Protein AF-A0A8S2WG92-F1 (afdb_monomer)

Structure (mmCIF, N/CA/C/O backbone):
data_AF-A0A8S2WG92-F1
#
_entry.id   AF-A0A8S2WG92-F1
#
loop_
_atom_site.group_PDB
_atom_site.id
_atom_site.type_symbol
_atom_site.label_atom_id
_atom_site.lab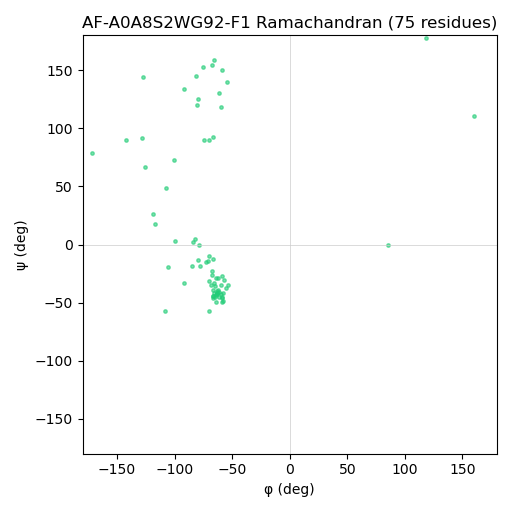el_alt_id
_atom_site.label_comp_id
_atom_site.label_asym_id
_atom_site.label_entity_id
_atom_site.label_seq_id
_atom_site.pdbx_PDB_ins_code
_atom_site.Cartn_x
_atom_site.Cartn_y
_atom_site.Cartn_z
_atom_site.occupancy
_atom_site.B_iso_or_equiv
_atom_site.auth_seq_id
_atom_site.auth_comp_id
_atom_site.auth_asym_id
_atom_site.auth_atom_id
_atom_site.pdbx_PDB_model_num
ATOM 1 N N . ASP A 1 1 ? -0.464 15.775 -21.534 1.00 69.25 1 ASP A N 1
ATOM 2 C CA . ASP A 1 1 ? -0.770 15.456 -20.131 1.00 69.25 1 ASP A CA 1
ATOM 3 C C . ASP A 1 1 ? 0.358 14.641 -19.548 1.00 69.25 1 ASP A C 1
ATOM 5 O O . ASP A 1 1 ? 0.759 13.659 -20.164 1.00 69.25 1 ASP A O 1
ATOM 9 N N . GLU A 1 2 ? 0.927 15.100 -18.437 1.00 76.19 2 GLU A N 1
ATOM 10 C CA . GLU A 1 2 ? 1.919 14.323 -17.693 1.00 76.19 2 GLU A CA 1
ATOM 11 C C . GLU A 1 2 ? 1.212 13.301 -16.795 1.00 76.19 2 GLU A C 1
ATOM 13 O O . GLU A 1 2 ? 0.124 13.585 -16.281 1.00 76.19 2 GLU A O 1
ATOM 18 N N . PRO A 1 3 ? 1.799 12.109 -16.605 1.00 77.56 3 PRO A N 1
ATOM 19 C CA . PRO A 1 3 ? 1.264 11.131 -15.674 1.00 77.56 3 PRO A CA 1
ATOM 20 C C . PRO A 1 3 ? 1.257 11.701 -14.249 1.00 77.56 3 PRO A C 1
ATOM 22 O O . PRO A 1 3 ? 2.253 12.237 -13.765 1.00 77.56 3 PRO A O 1
ATOM 25 N N . VAL A 1 4 ? 0.110 11.590 -13.579 1.00 87.19 4 VAL A N 1
ATOM 26 C CA . VAL A 1 4 ? -0.076 12.057 -12.201 1.00 87.19 4 VAL A CA 1
ATOM 27 C C . VAL A 1 4 ? 0.230 10.917 -11.242 1.00 87.19 4 VAL A C 1
ATOM 29 O O . VAL A 1 4 ? -0.305 9.824 -11.420 1.00 87.19 4 VAL A O 1
ATOM 32 N N . LYS A 1 5 ? 1.009 11.202 -10.190 1.00 85.69 5 LYS A N 1
ATOM 33 C CA . LYS A 1 5 ? 1.239 10.241 -9.108 1.00 85.69 5 LYS A CA 1
ATOM 34 C C . LYS A 1 5 ? -0.080 9.867 -8.442 1.00 85.69 5 LYS A C 1
ATOM 36 O O . LYS A 1 5 ? -0.762 10.728 -7.883 1.00 85.69 5 LYS A O 1
ATOM 41 N N . SER A 1 6 ? -0.432 8.590 -8.500 1.00 90.69 6 SER A N 1
ATOM 42 C CA . SER A 1 6 ? -1.711 8.075 -8.011 1.00 90.69 6 SER A CA 1
ATOM 43 C C . SER A 1 6 ? -1.514 6.914 -7.049 1.00 90.69 6 SER A C 1
ATOM 45 O O . SER A 1 6 ? -0.669 6.060 -7.273 1.00 90.69 6 SER A O 1
ATOM 47 N N . PHE A 1 7 ? -2.365 6.810 -6.026 1.00 91.06 7 PHE A N 1
ATOM 48 C CA . PHE A 1 7 ? -2.431 5.617 -5.174 1.00 91.06 7 PHE A CA 1
ATOM 49 C C . PHE A 1 7 ? -2.623 4.328 -5.992 1.00 91.06 7 PHE A C 1
ATOM 51 O O . PHE A 1 7 ? -2.074 3.281 -5.666 1.00 91.06 7 PHE A O 1
ATOM 58 N N . PHE A 1 8 ? -3.381 4.407 -7.088 1.00 92.56 8 PHE A N 1
ATOM 59 C CA . PHE A 1 8 ? -3.705 3.242 -7.911 1.00 92.56 8 PHE A CA 1
ATOM 60 C C . PHE A 1 8 ? -2.512 2.688 -8.697 1.00 92.56 8 PHE A C 1
ATOM 62 O O . PHE A 1 8 ? -2.603 1.585 -9.232 1.00 92.56 8 PHE A O 1
ATOM 69 N N . GLU A 1 9 ? -1.387 3.404 -8.723 1.00 91.69 9 GLU A N 1
ATOM 70 C CA . GLU A 1 9 ? -0.119 2.884 -9.231 1.00 91.69 9 GLU A CA 1
ATOM 71 C C . GLU A 1 9 ? 0.363 1.639 -8.484 1.00 91.69 9 GLU A C 1
ATOM 73 O O . GLU A 1 9 ? 1.010 0.796 -9.096 1.00 91.69 9 GLU A O 1
ATOM 78 N N . PHE A 1 10 ? -0.029 1.477 -7.217 1.00 94.25 10 PHE A N 1
ATOM 79 C CA . PHE A 1 10 ? 0.227 0.277 -6.418 1.00 94.25 10 PHE A CA 1
ATOM 80 C C . PHE A 1 10 ? -0.321 -1.007 -7.067 1.00 94.25 10 PHE A C 1
ATOM 82 O O . PHE A 1 10 ? 0.237 -2.091 -6.922 1.00 94.25 10 PHE A O 1
ATOM 89 N N . PHE A 1 11 ? -1.416 -0.904 -7.827 1.00 94.38 11 PHE A N 1
ATOM 90 C CA . PHE A 1 11 ? -1.991 -2.043 -8.553 1.00 94.38 11 PHE A CA 1
ATOM 91 C C . PHE A 1 11 ? -1.323 -2.287 -9.913 1.00 94.38 11 PHE A C 1
ATOM 93 O O . PHE A 1 11 ? -1.744 -3.168 -10.660 1.00 94.38 11 PHE A O 1
ATOM 100 N N . SER A 1 12 ? -0.303 -1.500 -10.252 1.00 93.50 12 SER A N 1
ATOM 101 C CA . SER A 1 12 ? 0.546 -1.642 -11.435 1.00 93.50 12 SER A CA 1
ATOM 102 C C . SER A 1 12 ? 2.013 -1.691 -10.992 1.00 93.50 12 SER A C 1
ATOM 104 O O . SER A 1 12 ? 2.765 -0.747 -11.258 1.00 93.50 12 SER A O 1
ATOM 106 N N . PRO A 1 13 ? 2.413 -2.757 -10.270 1.00 93.06 13 PRO A N 1
ATOM 107 C CA . PRO A 1 13 ? 3.765 -2.872 -9.745 1.00 93.06 13 PRO A CA 1
ATOM 108 C C . PRO A 1 13 ? 4.790 -2.993 -10.884 1.00 93.06 13 PRO A C 1
ATOM 110 O O . PRO A 1 13 ? 4.435 -3.417 -11.993 1.00 93.06 13 PRO A O 1
ATOM 113 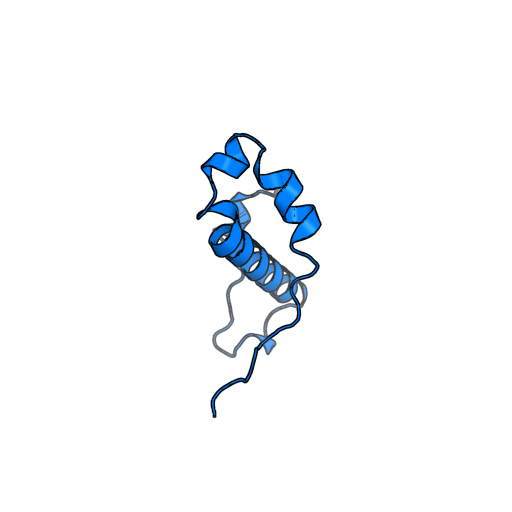N N . PRO A 1 14 ? 6.069 -2.677 -10.622 1.00 93.38 14 PRO A N 1
ATOM 114 C CA . PRO A 1 14 ? 7.144 -2.894 -11.581 1.00 93.38 14 PRO A CA 1
ATOM 115 C C . PRO A 1 14 ? 7.204 -4.345 -12.068 1.00 93.38 14 PRO A C 1
ATOM 117 O O . PRO A 1 14 ? 7.034 -5.295 -11.299 1.00 93.38 14 PRO A O 1
ATOM 120 N N . ILE A 1 15 ? 7.467 -4.526 -13.362 1.00 92.69 15 ILE A N 1
ATOM 121 C CA . ILE A 1 15 ? 7.599 -5.855 -13.961 1.00 92.69 15 ILE A CA 1
ATOM 122 C C . ILE A 1 15 ? 8.994 -6.388 -13.652 1.00 92.69 15 ILE A C 1
ATOM 124 O O . ILE A 1 15 ? 9.988 -5.759 -14.004 1.00 92.69 15 ILE A O 1
ATOM 128 N N . ILE A 1 16 ? 9.064 -7.578 -13.056 1.00 93.19 16 ILE A N 1
ATOM 129 C CA . ILE A 1 16 ? 10.334 -8.274 -12.843 1.00 93.19 16 ILE A CA 1
ATOM 130 C C . ILE A 1 16 ? 10.735 -8.969 -14.155 1.00 93.19 16 ILE A C 1
ATOM 132 O O . ILE A 1 16 ? 9.988 -9.830 -14.638 1.00 93.19 16 ILE A O 1
ATOM 136 N N . PRO A 1 17 ? 11.896 -8.632 -14.745 1.00 93.81 17 PRO A N 1
ATOM 137 C CA . PRO A 1 17 ? 12.402 -9.290 -15.941 1.00 93.81 17 PRO A CA 1
ATOM 138 C C . PRO A 1 17 ? 12.604 -10.797 -15.731 1.00 93.81 17 PRO A C 1
ATOM 140 O O . PRO A 1 17 ? 12.920 -11.252 -14.632 1.00 93.81 17 PRO A O 1
ATOM 143 N N . THR A 1 18 ? 12.471 -11.601 -16.790 1.00 94.19 18 THR A N 1
ATOM 144 C CA . THR A 1 18 ? 12.619 -13.070 -16.699 1.00 94.19 18 THR A CA 1
ATOM 145 C C . THR A 1 18 ? 14.033 -13.507 -16.298 1.00 94.19 18 THR A C 1
ATOM 147 O O . THR A 1 18 ? 14.206 -14.551 -15.675 1.00 94.19 18 THR A O 1
ATOM 150 N N . ASN A 1 19 ? 15.043 -12.705 -16.636 1.00 92.94 19 ASN A N 1
ATOM 151 C CA . ASN A 1 19 ? 16.435 -12.851 -16.203 1.00 92.94 19 ASN A CA 1
ATOM 152 C C . ASN A 1 19 ? 16.649 -12.482 -14.723 1.00 92.94 19 ASN A C 1
ATOM 154 O O . ASN A 1 19 ? 17.649 -12.903 -14.152 1.00 92.94 19 ASN A O 1
ATOM 158 N N . GLY A 1 20 ? 15.701 -11.804 -14.070 1.00 92.50 20 GLY A N 1
ATOM 159 C CA . GLY A 1 20 ? 15.684 -11.555 -12.628 1.00 92.50 20 GLY A CA 1
ATOM 160 C C . GLY A 1 20 ? 15.744 -10.074 -12.242 1.00 92.50 20 GLY A C 1
ATOM 161 O O . GLY A 1 20 ? 15.867 -9.190 -13.082 1.00 92.50 20 GLY A O 1
ATOM 162 N N . ILE A 1 21 ? 15.677 -9.810 -10.930 1.00 89.75 21 ILE A N 1
ATOM 163 C CA . ILE A 1 21 ? 15.593 -8.451 -10.350 1.00 89.75 21 ILE A CA 1
ATOM 164 C C . ILE A 1 21 ? 16.828 -7.590 -10.670 1.00 89.75 21 ILE A C 1
ATOM 166 O O . ILE A 1 21 ? 16.716 -6.379 -10.788 1.00 89.75 21 ILE A O 1
ATOM 170 N N . HIS A 1 22 ? 18.001 -8.198 -10.867 1.00 91.69 22 HIS A N 1
ATOM 171 C CA . HIS A 1 22 ? 19.249 -7.476 -11.155 1.00 91.69 22 HIS A CA 1
ATOM 172 C C . HIS A 1 22 ? 19.259 -6.749 -12.511 1.00 91.69 22 HIS A C 1
ATOM 174 O O . HIS A 1 22 ? 20.146 -5.939 -12.760 1.00 91.69 22 HIS A O 1
ATOM 180 N N . GLU A 1 23 ? 18.291 -7.048 -13.376 1.00 95.56 23 GLU A N 1
ATOM 181 C CA . GLU A 1 23 ? 18.126 -6.429 -14.696 1.00 95.56 23 GLU A CA 1
ATOM 182 C C . GLU A 1 23 ? 17.053 -5.331 -14.684 1.00 95.56 23 GLU A C 1
ATOM 184 O O . GLU A 1 23 ? 16.739 -4.744 -15.718 1.00 95.56 23 GLU A O 1
ATOM 189 N N . MET A 1 24 ? 16.481 -5.043 -13.511 1.00 95.06 24 MET A N 1
ATOM 190 C CA . MET A 1 24 ? 15.596 -3.901 -13.308 1.00 95.06 24 MET A CA 1
ATOM 191 C C . MET A 1 24 ? 16.393 -2.602 -13.250 1.00 95.06 24 MET A C 1
ATOM 193 O O . MET A 1 24 ? 17.555 -2.564 -12.837 1.00 95.06 24 MET A O 1
ATOM 197 N N . THR A 1 25 ? 15.742 -1.503 -13.624 1.00 95.31 25 THR A N 1
ATOM 198 C CA . THR 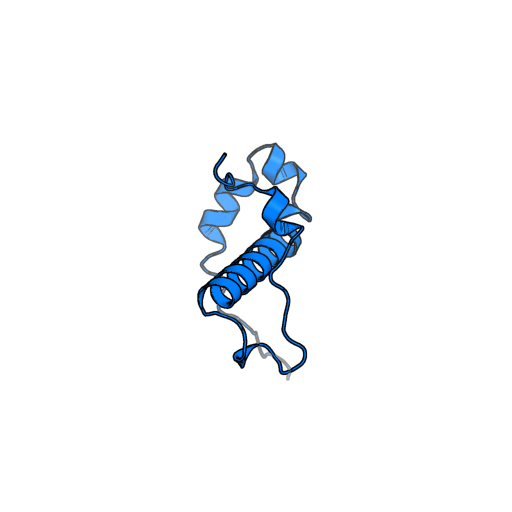A 1 25 ? 16.299 -0.181 -13.355 1.00 95.31 25 THR A CA 1
ATOM 199 C C . THR A 1 25 ? 16.312 0.078 -11.846 1.00 95.31 25 THR A C 1
ATOM 201 O O . THR A 1 25 ? 15.502 -0.468 -11.096 1.00 95.31 25 THR A O 1
ATOM 204 N N . ASN A 1 26 ? 17.223 0.938 -11.383 1.00 94.94 26 ASN A N 1
ATOM 205 C CA . ASN A 1 26 ? 17.271 1.310 -9.968 1.00 94.94 26 ASN A CA 1
ATOM 206 C C . ASN A 1 26 ? 15.953 1.960 -9.500 1.00 94.94 26 ASN A C 1
ATOM 208 O O . ASN A 1 26 ? 15.514 1.714 -8.382 1.00 94.94 26 ASN A O 1
ATOM 212 N N . GLU A 1 27 ? 15.297 2.727 -10.374 1.00 93.69 27 GLU A N 1
ATOM 213 C CA . GLU A 1 27 ? 13.998 3.345 -10.093 1.00 93.69 27 GLU A CA 1
ATOM 214 C C . GLU A 1 27 ? 12.891 2.297 -9.904 1.00 93.69 27 GLU A C 1
ATOM 216 O O . GLU A 1 27 ? 12.143 2.364 -8.928 1.00 93.69 27 GLU A O 1
ATOM 221 N N . ASP A 1 28 ? 12.830 1.287 -10.776 1.00 94.19 28 ASP A N 1
ATOM 222 C CA . ASP A 1 28 ? 11.865 0.190 -10.654 1.00 94.19 28 ASP A CA 1
ATOM 223 C C . ASP A 1 28 ? 12.104 -0.648 -9.397 1.00 94.19 28 ASP A C 1
ATOM 225 O O . ASP A 1 28 ? 11.152 -1.108 -8.769 1.00 94.19 28 ASP A O 1
ATOM 229 N N . GLN A 1 29 ? 13.366 -0.843 -9.007 1.00 95.00 29 GLN A N 1
ATOM 230 C CA . GLN A 1 29 ? 13.701 -1.570 -7.787 1.00 95.00 29 GLN A CA 1
ATOM 231 C C . GLN A 1 29 ? 13.253 -0.806 -6.534 1.00 95.00 29 GLN A C 1
ATOM 233 O O . GLN A 1 29 ? 12.594 -1.389 -5.677 1.00 95.00 29 GLN A O 1
ATOM 238 N N . ILE A 1 30 ? 13.527 0.502 -6.464 1.00 94.44 30 ILE A N 1
ATOM 239 C CA . ILE A 1 30 ? 13.059 1.367 -5.367 1.00 94.44 30 ILE A CA 1
ATOM 240 C C . ILE A 1 30 ? 11.529 1.358 -5.290 1.00 94.44 30 ILE A C 1
ATOM 242 O O . ILE A 1 30 ? 10.953 1.2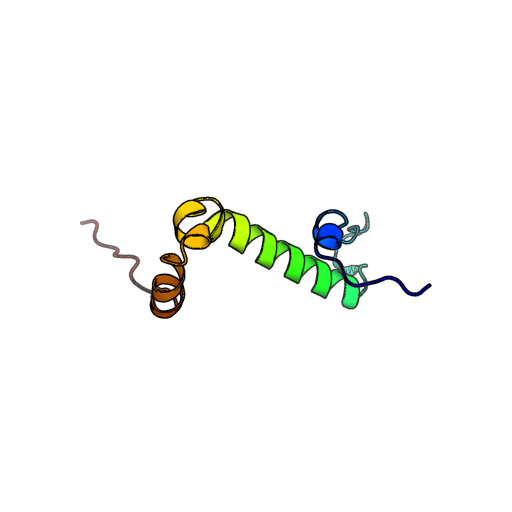65 -4.206 1.00 94.44 30 ILE A O 1
ATOM 246 N N . ARG A 1 31 ? 10.853 1.433 -6.440 1.00 93.81 31 ARG A N 1
ATOM 247 C CA . ARG A 1 31 ? 9.390 1.382 -6.503 1.00 93.81 31 ARG A CA 1
ATOM 248 C C . ARG A 1 31 ? 8.844 0.041 -6.016 1.00 93.81 31 ARG A C 1
ATOM 250 O O . ARG A 1 31 ? 7.893 0.026 -5.243 1.00 93.81 31 ARG A O 1
ATOM 257 N N . LEU A 1 32 ? 9.462 -1.069 -6.420 1.00 95.12 32 LEU A N 1
ATOM 258 C CA . LEU A 1 32 ? 9.070 -2.405 -5.975 1.00 95.12 32 LEU A CA 1
ATOM 259 C C . LEU A 1 32 ? 9.248 -2.570 -4.459 1.00 95.12 32 LEU A C 1
ATOM 261 O O . LEU A 1 32 ? 8.383 -3.139 -3.799 1.00 95.12 32 LEU A O 1
ATOM 265 N N . GLU A 1 33 ? 10.348 -2.066 -3.900 1.00 94.88 33 GLU A N 1
ATOM 266 C CA . GLU A 1 33 ? 10.591 -2.076 -2.453 1.00 94.88 33 GLU A CA 1
ATOM 267 C C . GLU A 1 33 ? 9.523 -1.273 -1.698 1.00 94.88 33 GLU A C 1
ATOM 269 O O . GLU A 1 33 ? 8.951 -1.778 -0.730 1.00 94.88 33 GLU A O 1
ATOM 274 N N . ALA A 1 34 ? 9.176 -0.081 -2.192 1.00 94.69 34 ALA A N 1
ATOM 275 C CA . ALA A 1 34 ? 8.107 0.735 -1.620 1.00 94.69 34 ALA A CA 1
ATOM 276 C C . ALA A 1 34 ? 6.734 0.037 -1.683 1.00 94.69 34 ALA A C 1
ATOM 278 O O . ALA A 1 34 ? 5.982 0.069 -0.706 1.00 94.69 34 ALA A O 1
ATOM 279 N N . ASP A 1 35 ? 6.410 -0.637 -2.792 1.00 96.38 35 ASP A N 1
ATOM 280 C CA . ASP A 1 35 ? 5.170 -1.415 -2.924 1.00 96.38 35 ASP A CA 1
ATOM 281 C C . ASP A 1 35 ? 5.130 -2.580 -1.915 1.00 96.38 35 ASP A C 1
ATOM 283 O O . ASP A 1 35 ? 4.094 -2.844 -1.298 1.00 96.38 35 ASP A O 1
ATOM 287 N N . ILE A 1 36 ? 6.257 -3.265 -1.689 1.00 95.31 36 ILE A N 1
ATOM 288 C CA . ILE A 1 36 ? 6.352 -4.347 -0.697 1.00 95.31 36 ILE A CA 1
ATO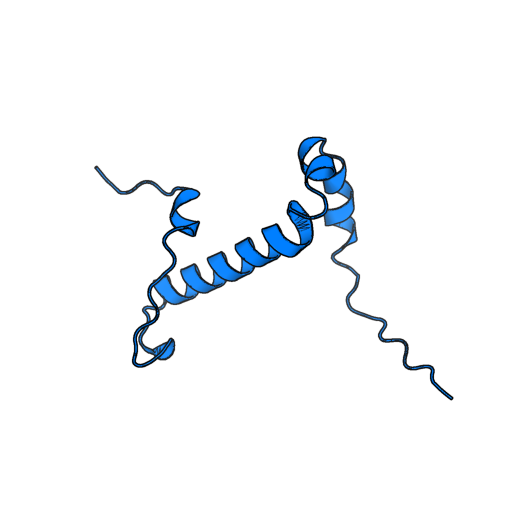M 289 C C . ILE A 1 36 ? 6.121 -3.809 0.718 1.00 95.31 36 ILE A C 1
ATOM 291 O O . ILE A 1 36 ? 5.303 -4.368 1.455 1.00 95.31 36 ILE A O 1
ATOM 295 N N . GLU A 1 37 ? 6.809 -2.732 1.097 1.00 95.94 37 GLU A N 1
ATOM 296 C CA . GLU A 1 37 ? 6.670 -2.104 2.414 1.00 95.94 37 GLU A CA 1
ATOM 297 C C . GLU A 1 37 ? 5.228 -1.647 2.655 1.00 95.94 37 GLU A C 1
ATOM 299 O O . GLU A 1 37 ? 4.608 -1.999 3.664 1.00 95.94 3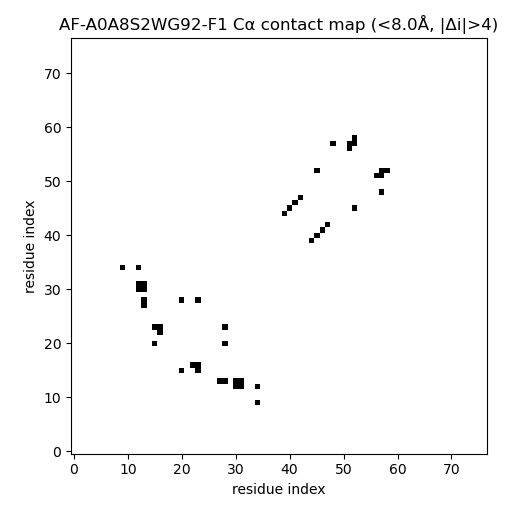7 GLU A O 1
ATOM 304 N N . PHE A 1 38 ? 4.652 -0.933 1.689 1.00 94.69 38 PHE A N 1
ATOM 305 C CA . PHE A 1 38 ? 3.287 -0.437 1.783 1.00 94.69 38 PHE A CA 1
ATOM 306 C C . PHE A 1 38 ? 2.261 -1.576 1.858 1.00 94.69 38 PHE A C 1
ATOM 308 O O . PHE A 1 38 ? 1.340 -1.545 2.682 1.00 94.69 38 PHE A O 1
ATOM 315 N N . GLY A 1 39 ? 2.437 -2.625 1.050 1.00 96.50 39 GLY A N 1
ATOM 316 C CA . GLY A 1 39 ? 1.591 -3.816 1.078 1.00 96.50 39 GLY A CA 1
ATOM 317 C C . GLY A 1 39 ? 1.659 -4.558 2.415 1.00 96.50 39 GLY A C 1
ATOM 318 O O . GLY A 1 39 ? 0.629 -5.009 2.929 1.00 96.50 39 GLY A O 1
ATOM 319 N N . LEU A 1 40 ? 2.847 -4.652 3.019 1.00 96.31 40 LEU A N 1
ATOM 320 C CA . LEU A 1 40 ? 3.030 -5.232 4.350 1.00 96.31 40 LEU A CA 1
ATOM 321 C C . LEU A 1 40 ? 2.378 -4.378 5.433 1.00 96.31 40 LEU A C 1
ATOM 323 O O . LEU A 1 40 ? 1.653 -4.928 6.262 1.00 96.31 40 LEU A O 1
ATOM 327 N N . LEU A 1 41 ? 2.544 -3.056 5.393 1.00 94.62 41 LEU A N 1
ATOM 328 C CA . LEU A 1 41 ? 1.900 -2.134 6.329 1.00 94.62 41 LEU A CA 1
ATOM 329 C C . LEU A 1 41 ? 0.374 -2.249 6.263 1.00 94.62 41 LEU A C 1
ATOM 331 O O . LEU A 1 41 ? -0.286 -2.386 7.300 1.00 94.62 41 LEU A O 1
ATOM 335 N N . LEU A 1 42 ? -0.194 -2.271 5.053 1.00 95.44 42 LEU A N 1
ATOM 336 C CA . LEU A 1 42 ? -1.624 -2.504 4.855 1.00 95.44 42 LEU A CA 1
ATOM 337 C C . LEU A 1 42 ? -2.053 -3.848 5.450 1.00 95.44 42 LEU A C 1
ATOM 339 O O . LEU A 1 42 ? -3.027 -3.907 6.197 1.00 95.44 42 LEU A O 1
ATOM 343 N N . LYS A 1 43 ? -1.322 -4.926 5.154 1.00 96.31 43 LYS A N 1
ATOM 344 C CA . LYS A 1 43 ? -1.651 -6.286 5.601 1.00 96.31 43 LYS A CA 1
ATOM 345 C C . LYS A 1 43 ? -1.538 -6.471 7.113 1.00 96.31 43 LYS A C 1
ATOM 347 O O . LYS A 1 43 ? -2.383 -7.139 7.701 1.00 96.31 43 LYS A O 1
ATOM 352 N N . GLN A 1 44 ? -0.475 -5.962 7.722 1.00 93.38 44 GLN A N 1
ATOM 353 C CA . GLN A 1 44 ? -0.113 -6.261 9.108 1.00 93.38 44 GLN A CA 1
ATOM 354 C C . GLN A 1 44 ? -0.697 -5.256 10.092 1.00 93.38 44 GLN A C 1
ATOM 356 O O . GLN A 1 44 ? -1.041 -5.635 11.211 1.00 93.38 44 GLN A O 1
ATOM 361 N N . ARG A 1 45 ? -0.827 -3.989 9.687 1.00 90.06 45 ARG A N 1
ATOM 362 C CA . ARG A 1 45 ? -1.281 -2.925 10.582 1.00 90.06 45 ARG A CA 1
ATOM 363 C C . ARG A 1 45 ? -2.696 -2.469 10.238 1.00 90.06 45 ARG A C 1
ATOM 365 O O . ARG A 1 45 ? -3.585 -2.600 11.080 1.00 90.06 45 ARG A O 1
ATOM 372 N N . VAL A 1 46 ? -2.939 -2.029 9.000 1.00 92.75 46 VAL A N 1
ATOM 373 C CA . VAL A 1 46 ? -4.215 -1.386 8.620 1.00 92.75 46 VAL A CA 1
ATOM 374 C C . VAL A 1 46 ? -5.381 -2.368 8.584 1.00 92.75 46 VAL A C 1
ATOM 376 O O . VAL A 1 46 ? -6.363 -2.164 9.291 1.00 92.75 46 VAL A O 1
ATOM 379 N N . LEU A 1 47 ? -5.296 -3.439 7.790 1.00 94.88 47 LEU A N 1
ATOM 380 C CA . LEU A 1 47 ? -6.413 -4.368 7.583 1.00 94.88 47 LEU A CA 1
ATOM 381 C C . LEU A 1 47 ? -6.913 -5.017 8.887 1.00 94.88 47 LEU A C 1
ATOM 383 O O . LEU A 1 47 ? -8.127 -5.016 9.100 1.00 94.88 47 LEU A O 1
ATOM 387 N N . PRO A 1 48 ? -6.052 -5.516 9.799 1.00 95.69 48 PRO A N 1
ATOM 388 C CA . PRO A 1 48 ? -6.522 -6.147 11.034 1.00 95.69 48 PRO A CA 1
ATOM 389 C C . PRO A 1 48 ? -7.194 -5.169 12.003 1.00 95.69 48 PRO A C 1
ATOM 391 O O . PRO A 1 48 ? -8.025 -5.572 12.813 1.00 95.69 48 PRO A O 1
ATOM 394 N N . ARG A 1 49 ? -6.836 -3.882 11.930 1.00 94.25 49 ARG A N 1
ATOM 395 C CA . ARG A 1 49 ? -7.286 -2.831 12.853 1.00 94.25 49 ARG A CA 1
ATOM 396 C C . ARG A 1 49 ? -8.070 -1.735 12.125 1.00 94.25 49 ARG A C 1
ATOM 398 O O . ARG A 1 49 ? -8.115 -0.603 12.597 1.00 94.25 49 ARG A O 1
ATOM 405 N N . ALA A 1 50 ? -8.696 -2.054 10.990 1.00 95.81 50 ALA A N 1
ATOM 406 C CA . ALA A 1 50 ? -9.252 -1.061 10.064 1.00 95.81 50 ALA A CA 1
ATOM 407 C C . ALA A 1 50 ? -10.239 -0.090 10.732 1.00 95.81 50 ALA A C 1
ATOM 409 O O . ALA A 1 50 ? -10.222 1.103 10.445 1.00 95.81 50 ALA A O 1
ATOM 410 N N . VAL A 1 51 ? -11.054 -0.585 11.671 1.00 95.88 51 VAL A N 1
ATOM 411 C CA . VAL A 1 51 ? -11.984 0.251 12.445 1.00 95.88 51 VAL A CA 1
ATOM 412 C C . VAL A 1 51 ? -11.238 1.270 13.309 1.00 95.88 51 VAL A C 1
ATOM 414 O O . VAL A 1 51 ? -11.625 2.429 13.317 1.00 95.88 51 VAL A O 1
ATOM 417 N N . LEU A 1 52 ? -10.141 0.882 13.966 1.00 95.00 52 LEU A N 1
ATOM 418 C CA . LEU A 1 52 ? -9.338 1.786 14.799 1.00 95.00 52 LEU A CA 1
ATOM 419 C C . LEU A 1 52 ? -8.604 2.841 13.963 1.00 95.00 52 LEU A C 1
ATOM 421 O O . LEU A 1 52 ? -8.453 3.981 14.391 1.00 95.00 52 LEU A O 1
ATOM 425 N N . TYR A 1 53 ? -8.160 2.485 12.755 1.00 92.69 53 TYR A N 1
ATOM 426 C CA . TYR A 1 53 ? -7.623 3.464 11.804 1.00 92.69 53 TYR A CA 1
ATOM 427 C C . TYR A 1 53 ? -8.699 4.429 11.307 1.00 92.69 53 TYR A C 1
ATOM 429 O O . TYR A 1 53 ? -8.432 5.618 11.167 1.00 92.69 53 TYR A O 1
ATOM 437 N N . TYR A 1 54 ? -9.913 3.931 11.067 1.00 94.81 54 TYR A N 1
ATOM 438 C CA . TYR A 1 54 ? -11.048 4.754 10.663 1.00 94.81 54 TYR A CA 1
ATOM 439 C C . TYR A 1 54 ? -11.486 5.723 11.771 1.00 94.81 54 TYR A C 1
ATOM 441 O O . TYR A 1 54 ? -11.765 6.885 11.484 1.00 94.81 54 TYR A O 1
ATOM 449 N N . THR A 1 55 ? -11.527 5.275 13.031 1.00 95.44 55 THR A N 1
ATOM 450 C CA . THR A 1 55 ? -11.884 6.133 14.174 1.00 95.44 55 THR A CA 1
ATOM 451 C C . THR A 1 55 ? -10.729 7.013 14.660 1.00 95.44 55 THR A C 1
ATOM 453 O O . THR A 1 55 ? -10.966 7.960 15.405 1.00 95.44 55 THR A O 1
ATOM 456 N N . GLY A 1 56 ? -9.491 6.743 14.227 1.00 91.88 56 GLY A N 1
ATOM 457 C CA . GLY A 1 56 ? -8.280 7.469 14.633 1.00 91.88 56 GLY A CA 1
ATOM 458 C C . GLY A 1 56 ? -7.639 6.962 15.932 1.00 91.88 56 GLY A C 1
ATOM 459 O O . GLY A 1 56 ? -6.588 7.455 16.335 1.00 91.88 56 GLY A O 1
ATOM 460 N N . GLU A 1 57 ? -8.220 5.948 16.569 1.00 91.75 57 GLU A N 1
ATOM 461 C CA . GLU A 1 57 ? -7.732 5.346 17.818 1.00 91.75 57 GLU A CA 1
ATOM 462 C C . GLU A 1 57 ? -6.445 4.529 17.643 1.00 91.75 57 GLU A C 1
ATOM 464 O O . GLU A 1 57 ? -5.780 4.210 18.624 1.00 91.75 57 GLU A O 1
ATOM 469 N N . ALA A 1 58 ? -6.067 4.195 16.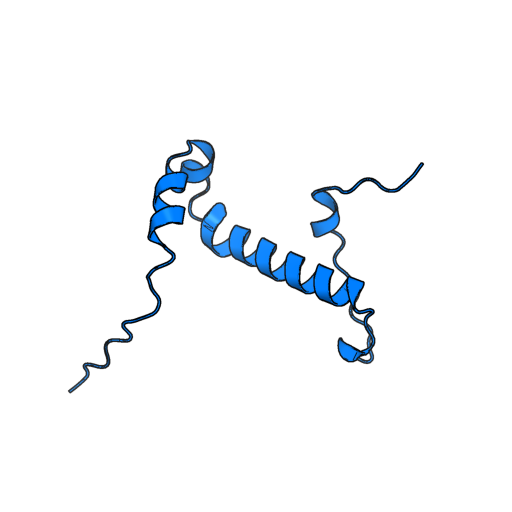407 1.00 84.88 58 ALA A N 1
ATOM 470 C CA . ALA A 1 58 ? -4.814 3.498 16.124 1.00 84.88 58 ALA A CA 1
ATOM 471 C C . ALA A 1 58 ? -3.575 4.421 16.163 1.00 84.88 58 ALA A C 1
ATOM 473 O O . ALA A 1 58 ? -2.463 3.925 16.312 1.00 84.88 58 ALA A O 1
ATOM 474 N N . LEU A 1 59 ? -3.741 5.748 16.061 1.00 71.00 59 LEU A N 1
ATOM 475 C CA . LEU A 1 59 ? -2.633 6.718 15.995 1.00 71.00 59 LEU A CA 1
ATOM 476 C C . LEU A 1 59 ? -1.658 6.680 17.191 1.00 71.00 59 LEU A C 1
ATOM 478 O O . LEU A 1 59 ? -0.455 6.743 16.947 1.00 71.00 59 LEU A O 1
ATOM 482 N N . PRO A 1 60 ? -2.114 6.548 18.454 1.00 62.25 60 PRO A N 1
ATOM 483 C CA . PRO A 1 60 ? -1.217 6.460 19.607 1.00 62.25 60 PRO A CA 1
ATOM 484 C C . PRO A 1 60 ? -0.376 5.178 19.592 1.00 62.25 60 PRO A C 1
ATOM 486 O O . PRO A 1 60 ? 0.782 5.197 19.982 1.00 62.25 60 PRO A O 1
ATOM 489 N N . VAL A 1 61 ? -0.937 4.079 19.078 1.00 59.44 61 VAL A N 1
ATOM 490 C CA . VAL A 1 61 ? -0.286 2.762 19.062 1.00 59.44 61 VAL A CA 1
ATOM 491 C C . VAL A 1 61 ? 0.899 2.730 18.086 1.00 59.44 61 VAL A C 1
ATOM 493 O O . VAL A 1 61 ? 1.893 2.070 18.363 1.00 59.44 61 VAL A O 1
ATOM 496 N N . PHE A 1 62 ? 0.861 3.496 16.986 1.00 57.22 62 PHE A N 1
ATOM 497 C CA . PHE A 1 62 ? 2.021 3.621 16.083 1.00 57.22 62 PHE A CA 1
ATOM 498 C C . PHE A 1 62 ? 3.204 4.354 16.694 1.00 57.22 62 PHE A C 1
ATOM 500 O O . PHE A 1 62 ? 4.317 4.169 16.218 1.00 57.22 62 PHE A O 1
ATOM 507 N N . ASN A 1 63 ? 2.969 5.180 17.711 1.00 56.72 63 ASN A N 1
ATOM 508 C CA . ASN A 1 63 ? 4.026 5.946 18.353 1.00 56.72 63 ASN A CA 1
ATOM 509 C C . ASN A 1 63 ? 4.757 5.135 19.440 1.00 56.72 63 ASN A C 1
ATOM 511 O O . ASN A 1 63 ? 5.873 5.491 19.800 1.00 56.72 63 ASN A O 1
ATOM 515 N N . ASP A 1 64 ? 4.140 4.047 19.918 1.00 54.62 64 ASP A N 1
ATOM 516 C CA . ASP A 1 64 ? 4.676 3.174 20.971 1.00 54.62 64 ASP A CA 1
ATOM 517 C C . ASP A 1 64 ? 5.191 1.817 20.426 1.00 54.62 64 ASP A C 1
ATOM 519 O O . ASP A 1 64 ? 5.982 1.151 21.085 1.00 54.62 64 ASP A O 1
ATOM 523 N N . GLU A 1 65 ? 4.783 1.391 19.219 1.00 54.12 65 GLU A N 1
ATOM 524 C CA . GLU A 1 65 ? 5.207 0.120 18.586 1.00 54.12 65 GLU A CA 1
ATOM 525 C C . GLU A 1 65 ? 6.580 0.185 17.861 1.00 54.12 65 GLU A C 1
ATOM 527 O O . GLU A 1 65 ? 6.976 -0.799 17.236 1.00 54.12 65 GLU A O 1
ATOM 532 N N . GLU A 1 66 ? 7.330 1.296 17.920 1.00 52.59 66 GLU A N 1
ATOM 533 C CA . GLU A 1 66 ? 8.728 1.340 17.428 1.00 52.59 66 GLU A CA 1
ATOM 534 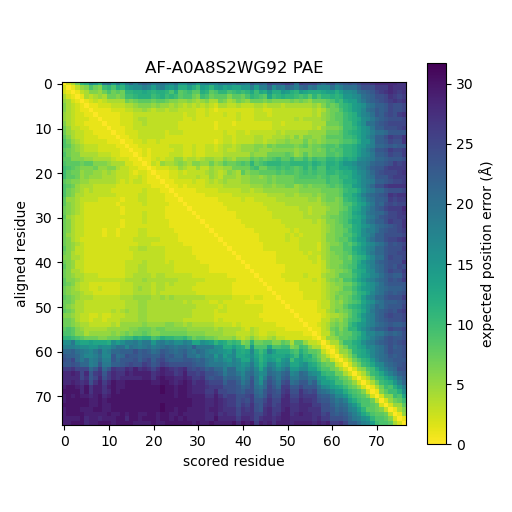C C . GLU A 1 66 ? 9.753 0.717 18.408 1.00 52.59 66 GLU A C 1
ATOM 536 O O . GLU A 1 66 ? 10.934 0.657 18.077 1.00 52.59 66 GLU A O 1
ATOM 541 N N . ASP A 1 67 ? 9.327 0.211 19.576 1.00 47.59 67 ASP A N 1
ATOM 542 C CA . ASP A 1 67 ? 10.225 -0.263 20.652 1.00 47.59 67 ASP A CA 1
ATOM 543 C C . ASP A 1 67 ? 10.121 -1.773 20.987 1.00 47.59 67 ASP A C 1
ATOM 545 O O . ASP A 1 67 ? 10.578 -2.200 22.043 1.00 47.59 67 ASP A O 1
ATOM 549 N N . ASP A 1 68 ? 9.545 -2.620 20.117 1.00 47.59 68 ASP A N 1
ATOM 550 C CA . ASP A 1 68 ? 9.466 -4.084 20.352 1.00 47.59 68 ASP A CA 1
ATOM 551 C C . ASP A 1 68 ? 10.421 -4.903 19.459 1.00 47.59 68 ASP A C 1
ATOM 553 O O . ASP A 1 68 ? 10.059 -5.900 18.834 1.00 47.59 68 ASP A O 1
ATOM 557 N N . GLU A 1 69 ? 11.683 -4.474 19.405 1.00 51.66 69 GLU A N 1
ATOM 558 C CA . GLU A 1 69 ? 12.831 -5.315 19.038 1.00 51.66 69 GLU A CA 1
ATOM 559 C C . GLU A 1 69 ? 13.559 -5.738 20.326 1.00 51.66 69 GLU A C 1
ATOM 561 O O . GLU A 1 69 ? 14.618 -5.212 20.661 1.00 51.66 69 GLU A O 1
ATOM 566 N N . SER A 1 70 ? 12.969 -6.650 21.110 1.00 49.53 70 SER A N 1
ATOM 567 C CA . SER A 1 70 ? 13.666 -7.741 21.825 1.00 49.53 70 SER A CA 1
ATOM 568 C C . SER A 1 70 ? 12.836 -8.293 22.987 1.00 49.53 70 SER A C 1
ATOM 570 O O . SER A 1 70 ? 12.731 -7.683 24.037 1.00 49.53 70 SER A O 1
ATOM 572 N N . THR A 1 71 ? 12.340 -9.527 22.858 1.00 44.06 71 THR A N 1
ATOM 573 C CA . THR A 1 71 ? 12.538 -10.597 23.860 1.00 44.06 71 THR A CA 1
ATOM 574 C C . THR A 1 71 ? 12.012 -11.930 23.313 1.00 44.06 71 THR A C 1
ATOM 576 O O . THR A 1 71 ? 10.961 -12.437 23.703 1.00 44.06 71 THR A O 1
ATOM 579 N N . SER A 1 72 ? 12.798 -12.576 22.442 1.00 44.94 72 SER A N 1
ATOM 580 C CA . SER A 1 72 ? 12.702 -14.035 22.313 1.00 44.94 72 SER A CA 1
ATOM 581 C C . SER A 1 72 ? 13.190 -14.645 23.627 1.00 44.94 72 SER A C 1
ATOM 583 O O . SER A 1 72 ? 14.385 -14.835 23.848 1.00 44.94 72 SER A O 1
ATOM 585 N N . SER A 1 73 ? 12.245 -14.885 24.526 1.00 54.88 73 SER A N 1
ATOM 586 C CA . SER A 1 73 ? 12.427 -15.578 25.792 1.00 54.88 73 SER A CA 1
ATOM 587 C C . SER A 1 73 ? 12.693 -17.059 25.514 1.00 54.88 73 SER A C 1
ATOM 589 O O . SER A 1 73 ? 11.775 -17.873 25.453 1.00 54.88 73 SER A O 1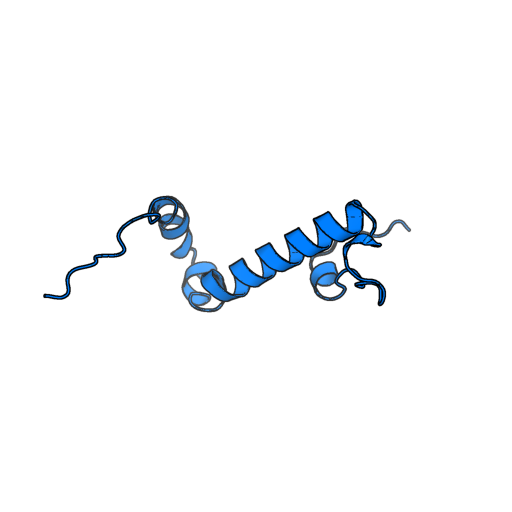
ATOM 591 N N . ASP A 1 74 ? 13.969 -17.415 25.355 1.00 54.78 74 ASP A N 1
ATOM 592 C CA . ASP A 1 74 ? 14.405 -18.805 25.477 1.00 54.78 74 ASP A CA 1
ATOM 593 C C . ASP A 1 74 ? 14.401 -19.193 26.962 1.00 54.78 74 ASP A C 1
ATOM 595 O O . ASP A 1 74 ? 15.353 -18.973 27.710 1.00 54.78 74 ASP A O 1
ATOM 599 N N . SER A 1 75 ? 13.258 -19.704 27.412 1.00 58.56 75 SER A N 1
ATOM 600 C CA . SER A 1 75 ? 13.147 -20.465 28.650 1.00 58.56 75 SER A CA 1
ATOM 601 C C . SER A 1 75 ? 12.431 -21.768 28.334 1.00 58.56 75 SER A C 1
ATOM 603 O O . SER A 1 75 ? 11.202 -21.860 28.333 1.00 58.56 75 SER A O 1
ATOM 605 N N . SER A 1 76 ? 13.212 -22.797 28.020 1.00 66.12 76 SER A N 1
ATOM 606 C CA . SER A 1 76 ? 12.756 -24.182 28.039 1.00 66.12 76 SER A CA 1
ATOM 607 C C . SER A 1 76 ? 13.858 -25.109 28.549 1.00 66.12 76 SER A C 1
ATOM 609 O O . SER A 1 76 ? 14.588 -25.700 27.767 1.00 66.12 76 SER A O 1
ATOM 611 N N . ARG A 1 77 ? 13.832 -25.270 29.882 1.00 42.22 77 ARG A N 1
ATOM 612 C CA . ARG A 1 77 ? 14.293 -26.407 30.705 1.00 42.22 77 ARG A CA 1
ATOM 613 C C . ARG A 1 77 ? 15.787 -26.703 30.825 1.00 42.22 77 ARG A C 1
ATOM 615 O O . ARG A 1 77 ? 16.394 -27.194 29.857 1.00 42.22 77 ARG A O 1
#

Sequence (77 aa):
DEPVKSFFEFFSPPIIPTNGIHEMTNEDQIRLEADIEFGLLLKQRVLPRAVLYYTGEALPVFNDEEDDESTSSDSSR

Organism: NCBI:txid392030

Radius of gyration: 18.23 Å; Cα contacts (8 Å, |Δi|>4): 24; chains: 1; bounding box: 31×42×51 Å

pLDDT: mean 83.1, std 17.46, range [42.22, 96.5]

Nearest PDB structures (foldseek):
  2ayu-assembly1_A-2  TM=8.026E-01  e=3.468E-02  Saccharomyces cerevisiae

Solvent-accessible surface area (backbone atoms only — not comparable to full-atom values): 5100 Å² total; per-residue (Å²): 136,80,90,73,94,52,83,70,49,68,83,60,65,65,80,73,50,94,93,30,72,89,78,49,54,73,66,46,48,54,51,42,52,52,49,51,52,52,51,46,46,41,62,71,53,42,63,81,38,43,68,36,57,72,74,53,71,40,61,67,54,67,74,62,65,82,72,79,88,79,78,89,78,87,78,81,133

InterPro domains:
  IPR002164 Nucleosome assembly protein [PF00956] (2-57)
  IPR037231 NAP-like superfamily [SSF143113] (2-56)

Secondary structure (DSSP, 8-state):
-PPPP-GGGGGSPPPPPTT-GGGS-HHHHHHHHHHHHHHHHIIIIIGGGHHHHHHTTTHHHHHHGGG----------

Mean predicted aligned error: 10.23 Å

Foldseek 3Di:
DDDDDDPCCLVVQQDADPVGPVPDDPVSVVRNVVSVVVVCCCVPPCPVCVVCVVVVVCVVVVVVVVPPPDDPPPDDD